Protein AF-A0A6B3I545-F1 (afdb_monomer_lite)

Sequence (113 aa):
GGVPSPVIDPLVIDKHVDKYRKGKRALQALCEHYGVTLSDAHDATADAVAAVRVVRQMGERHRPVSTLPPAELHALQVRAAAEQSASLQAYLRRTANPAAVVEQAWPVIPRSR

pLDDT: mean 92.71, std 7.68, range [56.97, 98.25]

Structure (mmCIF, N/CA/C/O backbone):
data_AF-A0A6B3I545-F1
#
_entry.id   AF-A0A6B3I545-F1
#
loop_
_atom_site.group_PDB
_atom_site.id
_atom_site.type_symbol
_atom_site.label_atom_id
_atom_site.label_alt_id
_atom_site.label_comp_id
_atom_site.label_asym_id
_atom_site.label_entity_id
_atom_site.label_seq_id
_atom_site.pdbx_PDB_ins_code
_atom_site.Cartn_x
_atom_site.Cartn_y
_atom_site.Cartn_z
_atom_site.occupancy
_atom_site.B_iso_or_equiv
_atom_site.auth_seq_id
_atom_site.auth_comp_id
_atom_site.auth_asym_id
_atom_site.auth_atom_id
_atom_site.pdbx_PDB_model_num
ATOM 1 N N . GLY A 1 1 ? -13.595 -20.117 -6.424 1.00 57.66 1 GLY A N 1
ATOM 2 C CA . GLY A 1 1 ? -14.094 -18.995 -5.607 1.00 57.66 1 GLY A CA 1
ATOM 3 C C . GLY A 1 1 ? -14.124 -17.748 -6.463 1.00 57.66 1 GLY A C 1
ATOM 4 O O . GLY A 1 1 ? -13.309 -17.662 -7.372 1.00 57.66 1 GLY A O 1
ATOM 5 N N . GLY A 1 2 ? -15.075 -16.840 -6.234 1.00 75.69 2 GLY A N 1
ATOM 6 C CA . GLY A 1 2 ? -15.125 -15.549 -6.933 1.00 75.69 2 GLY A CA 1
ATOM 7 C C . GLY A 1 2 ? -13.988 -14.609 -6.516 1.00 75.69 2 GLY A C 1
ATOM 8 O O . GLY A 1 2 ? -13.225 -14.924 -5.602 1.00 75.69 2 GLY A O 1
ATOM 9 N N . VAL A 1 3 ? -13.878 -13.457 -7.184 1.00 81.06 3 VAL A N 1
ATOM 10 C CA . VAL A 1 3 ? -12.940 -12.399 -6.778 1.00 81.06 3 VAL A CA 1
ATOM 11 C C . VAL A 1 3 ? -13.375 -11.861 -5.404 1.00 81.06 3 VAL A C 1
ATOM 13 O O . VAL A 1 3 ? -14.549 -11.517 -5.257 1.00 81.06 3 VAL A O 1
ATOM 16 N N . PRO A 1 4 ? -12.482 -11.797 -4.396 1.00 88.44 4 PRO A N 1
ATOM 17 C CA . PRO A 1 4 ? -12.808 -11.239 -3.087 1.00 88.44 4 PRO A CA 1
ATOM 18 C C . PRO A 1 4 ? -13.320 -9.803 -3.206 1.00 88.44 4 PRO A C 1
ATOM 20 O O . PRO A 1 4 ? -12.692 -8.973 -3.864 1.00 88.44 4 PRO A O 1
ATOM 23 N N . SER A 1 5 ? -14.453 -9.509 -2.568 1.00 91.56 5 SER A N 1
ATOM 24 C CA . SER A 1 5 ? -15.023 -8.164 -2.527 1.00 91.56 5 SER A CA 1
ATOM 25 C C . SER A 1 5 ? -15.993 -8.008 -1.343 1.00 91.56 5 SER A C 1
ATOM 27 O O . SER A 1 5 ? -16.772 -8.932 -1.093 1.00 91.56 5 SER A O 1
ATOM 29 N N . PRO A 1 6 ? -15.976 -6.865 -0.627 1.00 94.75 6 PRO A N 1
ATOM 30 C CA . PRO A 1 6 ? -15.013 -5.771 -0.760 1.00 94.75 6 PRO A CA 1
ATOM 31 C C . PRO A 1 6 ? -13.650 -6.125 -0.139 1.00 94.75 6 PRO A C 1
ATOM 33 O O . PRO A 1 6 ? -13.554 -6.867 0.834 1.00 94.75 6 PRO A O 1
ATOM 36 N N . VAL A 1 7 ? -12.591 -5.545 -0.695 1.00 96.06 7 VAL A N 1
ATOM 37 C CA . VAL A 1 7 ? -11.216 -5.578 -0.162 1.00 96.06 7 VAL A CA 1
ATOM 38 C C . VAL A 1 7 ? -10.807 -4.156 0.180 1.00 96.06 7 VAL A C 1
ATOM 40 O O . VAL A 1 7 ? -10.994 -3.259 -0.646 1.00 96.06 7 VAL A O 1
ATOM 43 N N . ILE A 1 8 ? -10.261 -3.963 1.380 1.00 95.81 8 ILE A N 1
ATOM 44 C CA . ILE A 1 8 ? -9.754 -2.681 1.869 1.00 95.81 8 ILE A CA 1
ATOM 45 C C . ILE A 1 8 ? -8.261 -2.832 2.174 1.00 95.81 8 ILE A C 1
ATOM 47 O O . ILE A 1 8 ? -7.878 -3.632 3.023 1.00 95.81 8 ILE A O 1
ATOM 51 N N . ASP A 1 9 ? -7.434 -2.074 1.465 1.00 96.44 9 ASP A N 1
ATOM 52 C CA . ASP A 1 9 ? -5.978 -2.137 1.482 1.00 96.44 9 ASP A CA 1
ATOM 53 C C . ASP A 1 9 ? -5.401 -0.770 1.899 1.00 96.44 9 ASP A C 1
ATOM 55 O O . ASP A 1 9 ? -5.527 0.218 1.160 1.00 96.44 9 ASP A O 1
ATOM 59 N N . PRO A 1 10 ? -4.750 -0.682 3.076 1.00 96.69 10 PRO A N 1
ATOM 60 C CA . PRO A 1 10 ? -4.208 0.577 3.574 1.00 96.69 10 PRO A CA 1
ATOM 61 C C . PRO A 1 10 ? -3.129 1.168 2.657 1.00 96.69 10 PRO A C 1
ATOM 63 O O . PRO A 1 10 ? -3.000 2.387 2.588 1.00 96.69 10 PRO A O 1
ATOM 66 N N . LEU A 1 11 ? -2.365 0.354 1.922 1.00 96.81 11 LEU A N 1
ATOM 67 C CA . LEU A 1 11 ? -1.312 0.858 1.040 1.00 96.81 11 LEU A CA 1
ATOM 68 C C . LEU A 1 11 ? -1.896 1.597 -0.168 1.00 96.81 11 LEU A C 1
ATOM 70 O O . LEU A 1 11 ? -1.388 2.658 -0.549 1.00 96.81 11 LEU A O 1
ATOM 74 N N . VAL A 1 12 ? -2.946 1.039 -0.775 1.00 97.31 12 VAL A N 1
ATOM 75 C CA . VAL A 1 12 ? -3.619 1.658 -1.926 1.00 97.31 12 VAL A CA 1
ATOM 76 C C . VAL A 1 12 ? -4.281 2.965 -1.499 1.00 97.31 12 VAL A C 1
ATOM 78 O O . VAL A 1 12 ? -4.130 3.971 -2.197 1.00 97.31 12 VAL A O 1
ATOM 81 N N . ILE A 1 13 ? -4.948 2.964 -0.339 1.00 96.88 13 ILE A N 1
ATOM 82 C CA . ILE A 1 13 ? -5.603 4.147 0.230 1.00 96.88 13 ILE A CA 1
ATOM 83 C C . ILE A 1 13 ? -4.580 5.241 0.550 1.00 96.88 13 ILE A C 1
ATOM 85 O O . ILE A 1 13 ? -4.746 6.357 0.063 1.00 96.88 13 ILE A O 1
ATOM 89 N N . ASP A 1 14 ? -3.508 4.935 1.291 1.00 97.06 14 ASP A N 1
ATOM 90 C CA . ASP A 1 14 ? -2.450 5.895 1.658 1.00 97.06 14 ASP A CA 1
ATOM 91 C C . ASP A 1 14 ? -1.877 6.609 0.428 1.00 97.06 14 ASP A C 1
ATOM 93 O O . ASP A 1 14 ? -1.798 7.835 0.384 1.00 97.06 14 ASP A O 1
ATOM 97 N N . LYS A 1 15 ? -1.525 5.848 -0.615 1.00 96.62 15 LYS A N 1
ATOM 98 C CA . LYS A 1 15 ? -0.997 6.408 -1.866 1.00 96.62 15 LYS A CA 1
ATOM 99 C C . LYS A 1 15 ? -2.021 7.235 -2.636 1.00 96.62 15 LYS A C 1
ATOM 101 O O . LYS A 1 15 ? -1.623 8.125 -3.385 1.00 96.62 15 LYS A O 1
ATOM 106 N N . HIS A 1 16 ? -3.307 6.918 -2.519 1.00 96.12 16 HIS A N 1
ATOM 107 C CA . HIS A 1 16 ? -4.358 7.682 -3.176 1.00 96.12 16 HIS A CA 1
ATOM 108 C C . HIS A 1 16 ? -4.589 9.026 -2.474 1.00 96.12 16 HIS A C 1
ATOM 110 O O . HIS A 1 16 ? -4.644 10.055 -3.143 1.00 96.12 16 HIS A O 1
ATOM 116 N N . VAL A 1 17 ? -4.676 9.029 -1.140 1.00 95.50 17 VAL A N 1
ATOM 117 C CA . VAL A 1 17 ? -4.951 10.251 -0.364 1.00 95.50 17 VAL A CA 1
ATOM 118 C C . VAL A 1 17 ? -3.731 11.151 -0.198 1.00 95.50 17 VAL A C 1
ATOM 120 O O . VAL A 1 17 ? -3.884 12.366 -0.116 1.00 95.50 17 VAL A O 1
ATOM 123 N N . ASP A 1 18 ? -2.527 10.577 -0.178 1.00 94.00 18 ASP A N 1
ATOM 124 C CA . ASP A 1 18 ? -1.267 11.313 -0.113 1.00 94.00 18 ASP A CA 1
ATOM 125 C C . ASP A 1 18 ? -0.217 10.679 -1.041 1.00 94.00 18 ASP A C 1
ATOM 127 O O . ASP A 1 18 ? 0.698 9.943 -0.646 1.00 94.00 18 ASP A O 1
ATOM 131 N N . LYS A 1 19 ? -0.356 10.986 -2.336 1.00 91.69 19 LYS A N 1
ATOM 132 C CA . LYS A 1 19 ? 0.506 10.469 -3.409 1.00 91.69 19 LYS A CA 1
ATOM 133 C C . LYS A 1 19 ? 1.980 10.832 -3.232 1.00 91.69 19 LYS A C 1
ATOM 135 O O . LYS A 1 19 ? 2.851 10.035 -3.584 1.00 91.69 19 LYS A O 1
ATOM 140 N N . TYR A 1 20 ? 2.274 12.016 -2.697 1.00 91.75 20 TYR A N 1
ATOM 141 C CA . TYR A 1 20 ? 3.635 12.553 -2.621 1.00 91.75 20 TYR A CA 1
ATOM 142 C C . TYR A 1 20 ? 4.255 12.455 -1.222 1.00 91.75 20 TYR A C 1
ATOM 144 O O . TYR A 1 20 ? 5.374 12.941 -1.027 1.00 91.75 20 TYR A O 1
ATOM 152 N N . ARG A 1 21 ? 3.594 11.770 -0.271 1.00 94.12 21 ARG A N 1
ATOM 153 C CA . ARG A 1 21 ? 4.158 11.491 1.054 1.00 94.12 21 ARG A CA 1
ATOM 154 C C . ARG A 1 21 ? 5.556 10.902 0.944 1.00 94.12 21 ARG A C 1
ATOM 156 O O . ARG A 1 21 ? 5.772 9.881 0.275 1.00 94.12 21 ARG A O 1
ATOM 163 N N . LYS A 1 22 ? 6.496 11.537 1.640 1.00 92.56 22 LYS A N 1
ATOM 164 C CA . LYS A 1 22 ? 7.863 11.038 1.792 1.00 92.56 22 LYS A CA 1
ATOM 165 C C . LYS A 1 22 ? 7.881 9.832 2.735 1.00 92.56 22 LYS A C 1
ATOM 167 O O . LYS A 1 22 ? 7.042 9.704 3.625 1.00 92.56 22 LYS A O 1
ATOM 172 N N . GLY A 1 23 ? 8.883 8.975 2.563 1.00 93.12 23 GLY A N 1
ATOM 173 C CA . GLY A 1 23 ? 9.117 7.822 3.431 1.00 93.12 23 GLY A CA 1
ATOM 174 C C . GLY A 1 23 ? 8.503 6.513 2.931 1.00 93.12 23 GLY A C 1
ATOM 175 O O . GLY A 1 23 ? 7.863 6.439 1.879 1.00 93.12 23 GLY A O 1
ATOM 176 N N . LYS A 1 24 ? 8.768 5.446 3.692 1.00 95.56 24 LYS A N 1
ATOM 177 C CA . LYS A 1 24 ? 8.324 4.083 3.378 1.00 95.56 24 LYS A CA 1
ATOM 178 C C . LYS A 1 24 ? 6.813 3.931 3.602 1.00 95.56 24 LYS A C 1
ATOM 180 O O . LYS A 1 24 ? 6.193 4.687 4.349 1.00 95.56 24 LYS A O 1
ATOM 185 N N . ARG A 1 25 ? 6.235 2.921 2.944 1.00 96.12 25 ARG A N 1
ATOM 186 C CA . ARG A 1 25 ? 4.809 2.554 3.040 1.00 96.12 25 ARG A CA 1
ATOM 187 C C . ARG A 1 25 ? 4.578 1.072 3.360 1.00 96.12 25 ARG A C 1
ATOM 189 O O . ARG A 1 25 ? 3.489 0.562 3.144 1.00 96.12 25 ARG A O 1
ATOM 196 N N . ALA A 1 26 ? 5.603 0.365 3.840 1.00 94.56 26 ALA A N 1
ATOM 197 C CA . ALA A 1 26 ? 5.396 -0.962 4.423 1.00 94.56 26 ALA A CA 1
ATOM 198 C C . ALA A 1 26 ? 4.477 -0.851 5.652 1.00 94.56 26 ALA A C 1
ATOM 200 O O . ALA A 1 26 ? 4.409 0.227 6.246 1.00 94.56 26 ALA A O 1
ATOM 201 N N . LEU A 1 27 ? 3.811 -1.942 6.049 1.00 94.38 27 LEU A N 1
ATOM 202 C CA . LEU A 1 27 ? 2.816 -1.923 7.130 1.00 94.38 27 LEU A CA 1
ATOM 203 C C . LEU A 1 27 ? 3.346 -1.243 8.400 1.00 94.38 27 LEU A C 1
ATOM 205 O O . LEU A 1 27 ? 2.708 -0.325 8.893 1.00 94.38 27 LEU A O 1
ATOM 209 N N . GLN A 1 28 ? 4.556 -1.587 8.849 1.00 94.56 28 GLN A N 1
ATOM 210 C CA . GLN A 1 28 ? 5.204 -0.941 9.998 1.00 94.56 28 GLN A CA 1
ATOM 211 C C . GLN A 1 28 ? 5.318 0.589 9.852 1.00 94.56 28 GLN A C 1
ATOM 213 O O . GLN A 1 28 ? 5.027 1.323 10.791 1.00 94.56 28 GLN A O 1
ATOM 218 N N . ALA A 1 29 ? 5.695 1.081 8.668 1.00 96.50 29 ALA A N 1
ATOM 219 C CA . ALA A 1 29 ? 5.812 2.516 8.407 1.00 96.50 29 ALA A CA 1
ATOM 220 C C . ALA A 1 29 ? 4.438 3.204 8.331 1.00 96.50 29 ALA A C 1
ATOM 222 O O . ALA A 1 29 ? 4.309 4.364 8.712 1.00 96.50 29 ALA A O 1
ATOM 223 N N . LEU A 1 30 ? 3.405 2.503 7.849 1.00 96.88 30 LEU A N 1
ATOM 224 C CA . LEU A 1 30 ? 2.027 2.996 7.905 1.00 96.88 30 LEU A CA 1
ATOM 225 C C . LEU A 1 30 ? 1.521 3.039 9.349 1.00 96.88 30 LEU A C 1
ATOM 227 O O . LEU A 1 30 ? 0.921 4.030 9.747 1.00 96.88 30 LEU A O 1
ATOM 231 N N . CYS A 1 31 ? 1.804 2.011 10.147 1.00 96.69 31 CYS A N 1
ATOM 232 C CA . CYS A 1 31 ? 1.491 1.978 11.570 1.00 96.69 31 CYS A CA 1
ATOM 233 C C . CYS A 1 31 ? 2.113 3.172 12.300 1.00 96.69 31 CYS A C 1
ATOM 235 O O . CYS A 1 31 ? 1.390 3.925 12.947 1.00 96.69 31 CYS A O 1
ATOM 237 N N . GLU A 1 32 ? 3.409 3.420 12.109 1.00 96.06 32 GLU A N 1
ATOM 238 C CA . GLU A 1 32 ? 4.093 4.593 12.662 1.00 96.06 32 GLU A CA 1
ATOM 239 C C . GLU A 1 32 ? 3.451 5.906 12.184 1.00 96.06 32 GLU A C 1
ATOM 241 O O . GLU A 1 32 ? 3.090 6.758 12.995 1.00 96.06 32 GLU A O 1
ATOM 246 N N . HIS A 1 33 ? 3.219 6.048 10.875 1.00 96.75 33 HIS A N 1
ATOM 247 C CA . HIS A 1 33 ? 2.636 7.261 10.301 1.00 96.75 33 HIS A CA 1
ATOM 248 C C . HIS A 1 33 ? 1.222 7.560 10.831 1.00 96.75 33 HIS A C 1
ATOM 250 O O . HIS A 1 33 ? 0.868 8.720 11.076 1.00 96.75 33 HIS A O 1
ATOM 256 N N . TYR A 1 34 ? 0.405 6.525 11.030 1.00 96.25 34 TYR A N 1
ATOM 257 C CA . TYR A 1 34 ? -0.972 6.643 11.506 1.00 96.25 34 TYR A CA 1
ATOM 258 C C . TYR A 1 34 ? -1.125 6.502 13.029 1.00 96.25 34 TYR A C 1
ATOM 260 O O . TYR A 1 34 ? -2.244 6.606 13.527 1.00 96.25 34 TYR A O 1
ATOM 268 N N . GLY A 1 35 ? -0.029 6.354 13.782 1.00 96.31 35 GLY A N 1
ATOM 269 C CA . GLY A 1 35 ? -0.057 6.260 15.247 1.00 96.31 35 GLY A CA 1
ATOM 270 C C . GLY A 1 35 ? -0.663 4.954 15.773 1.00 96.31 35 GLY A C 1
ATOM 271 O O . GLY A 1 35 ? -1.324 4.947 16.808 1.00 96.31 35 GLY A O 1
ATOM 272 N N . VAL A 1 36 ? -0.483 3.851 15.045 1.00 96.62 36 VAL A N 1
ATOM 273 C CA . VAL A 1 36 ? -0.969 2.514 15.401 1.00 96.62 36 VAL A CA 1
ATOM 274 C C . VAL A 1 36 ? 0.191 1.663 15.909 1.00 96.62 36 VAL A C 1
ATOM 276 O O . VAL A 1 36 ? 1.207 1.530 15.236 1.00 96.62 36 VAL A O 1
ATOM 279 N N . THR A 1 37 ? 0.024 1.028 17.067 1.00 93.06 37 THR A N 1
ATOM 280 C CA . THR A 1 37 ? 0.999 0.055 17.579 1.00 93.06 37 THR A CA 1
ATOM 281 C C . THR A 1 37 ? 0.925 -1.255 16.798 1.00 93.06 37 THR A C 1
ATOM 283 O O . THR A 1 37 ? -0.140 -1.873 16.726 1.00 93.06 37 THR A O 1
ATOM 286 N N . LEU A 1 38 ? 2.072 -1.697 16.281 1.00 89.31 38 LEU A N 1
ATOM 287 C CA . LEU A 1 38 ? 2.298 -3.039 15.748 1.00 89.31 38 LEU A CA 1
ATOM 288 C C . LEU A 1 38 ? 3.115 -3.815 16.791 1.00 89.31 38 LEU A C 1
ATOM 290 O O . LEU A 1 38 ? 4.267 -3.469 17.030 1.00 89.31 38 LEU A O 1
ATOM 294 N N . SER A 1 39 ? 2.493 -4.773 17.480 1.00 76.62 39 SER A N 1
ATOM 295 C CA . SER A 1 39 ? 3.105 -5.455 18.629 1.00 76.62 39 SER A CA 1
ATOM 296 C C . SER A 1 39 ? 4.100 -6.539 18.219 1.00 76.62 39 SER A C 1
ATOM 298 O O . SER A 1 39 ? 5.241 -6.500 18.661 1.00 76.62 39 SER A O 1
ATOM 300 N N . ASP A 1 40 ? 3.668 -7.477 17.376 1.00 75.56 40 ASP A N 1
ATOM 301 C CA . ASP A 1 40 ? 4.467 -8.616 16.918 1.00 75.56 40 ASP A CA 1
ATOM 302 C C . ASP A 1 40 ? 4.438 -8.638 15.389 1.00 75.56 40 ASP A C 1
ATOM 304 O O . ASP A 1 40 ? 3.558 -9.227 14.760 1.00 75.56 40 ASP A O 1
ATOM 308 N N . ALA A 1 41 ? 5.323 -7.844 14.785 1.00 64.75 41 ALA A N 1
ATOM 309 C CA . ALA A 1 41 ? 5.435 -7.791 13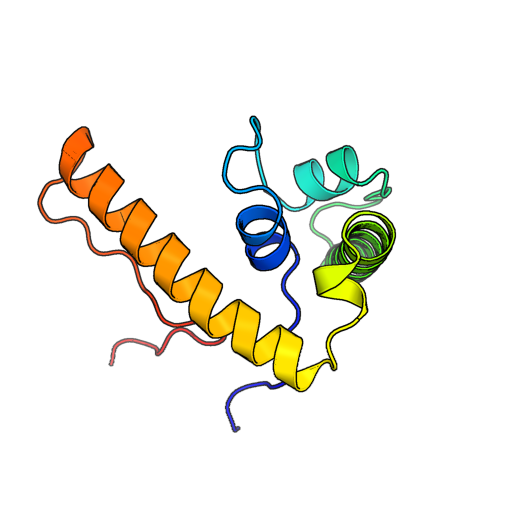.335 1.00 64.75 41 ALA A CA 1
ATOM 310 C C . ALA A 1 41 ? 5.797 -9.190 12.812 1.00 64.75 41 ALA A C 1
ATOM 312 O O . ALA A 1 41 ? 6.672 -9.836 13.383 1.00 64.75 41 ALA A O 1
ATOM 313 N N . HIS A 1 42 ? 5.171 -9.612 11.708 1.00 73.44 42 HIS A N 1
ATOM 314 C CA . HIS A 1 42 ? 5.308 -10.941 11.087 1.00 73.44 42 HIS A CA 1
ATOM 315 C C . HIS A 1 42 ? 4.404 -12.057 11.646 1.00 73.44 42 HIS A C 1
ATOM 317 O O . HIS A 1 42 ? 4.444 -13.168 11.110 1.00 73.44 42 HIS A O 1
ATOM 323 N N . ASP A 1 43 ? 3.530 -11.776 12.622 1.00 89.69 43 ASP A N 1
ATOM 324 C CA . ASP A 1 43 ? 2.352 -12.610 12.900 1.00 89.69 43 ASP A CA 1
ATOM 325 C C . ASP A 1 43 ? 1.156 -12.153 12.047 1.00 89.69 43 ASP A C 1
ATOM 327 O O . ASP A 1 43 ? 0.740 -10.994 12.086 1.00 89.69 43 ASP A O 1
ATOM 331 N N . ALA A 1 44 ? 0.561 -13.076 11.285 1.00 88.62 44 ALA A N 1
ATOM 332 C CA . ALA A 1 44 ? -0.509 -12.746 10.342 1.00 88.62 44 ALA A CA 1
ATOM 333 C C . ALA A 1 44 ? -1.755 -12.147 11.020 1.00 88.62 44 ALA A C 1
ATOM 335 O O . ALA A 1 44 ? -2.443 -11.309 10.429 1.00 88.62 44 ALA A O 1
ATOM 336 N N . THR A 1 45 ? -2.054 -12.558 12.255 1.00 91.75 45 THR A N 1
ATOM 337 C CA . THR A 1 45 ? -3.195 -12.033 13.013 1.00 91.75 45 THR A CA 1
ATOM 338 C C . THR A 1 45 ? -2.896 -10.618 13.496 1.00 91.75 45 THR A C 1
ATOM 340 O O . THR A 1 45 ? -3.728 -9.722 13.332 1.00 91.75 45 THR A O 1
ATOM 343 N N . ALA A 1 46 ? -1.702 -10.395 14.049 1.00 91.00 46 ALA A N 1
ATOM 344 C CA . ALA A 1 46 ? -1.243 -9.081 14.483 1.00 91.00 46 ALA A CA 1
ATOM 345 C C . ALA A 1 46 ? -1.198 -8.087 13.312 1.00 91.00 46 ALA A C 1
ATOM 347 O O . ALA A 1 46 ? -1.714 -6.972 13.435 1.00 91.00 46 ALA A O 1
ATOM 348 N N . ASP A 1 47 ? -0.676 -8.511 12.159 1.00 92.44 47 ASP A N 1
ATOM 349 C CA . ASP A 1 47 ? -0.604 -7.703 10.942 1.00 92.44 47 ASP A CA 1
ATOM 350 C C . ASP A 1 47 ? -2.005 -7.341 10.420 1.00 92.44 47 ASP A C 1
ATOM 352 O O . ASP A 1 47 ? -2.265 -6.181 10.084 1.00 92.44 47 ASP A O 1
ATOM 356 N N . ALA A 1 48 ? -2.948 -8.290 10.412 1.00 93.50 48 ALA A N 1
ATOM 357 C CA . ALA A 1 48 ? -4.329 -8.029 10.003 1.00 93.50 48 ALA A CA 1
ATOM 358 C C . ALA A 1 48 ? -5.029 -7.028 10.939 1.00 93.50 48 ALA A C 1
ATOM 360 O O . ALA A 1 48 ? -5.679 -6.083 10.481 1.00 93.50 48 ALA A O 1
ATOM 361 N N . VAL A 1 49 ? -4.865 -7.185 12.258 1.00 95.25 49 VAL A N 1
ATOM 362 C CA . VAL A 1 49 ? -5.415 -6.249 13.252 1.00 95.25 49 VAL A CA 1
ATOM 363 C C . VAL A 1 49 ? -4.801 -4.857 13.091 1.00 95.25 49 VAL A C 1
ATOM 365 O O . VAL A 1 49 ? -5.522 -3.854 13.146 1.00 95.25 49 VAL A O 1
ATOM 368 N N . ALA A 1 50 ? -3.490 -4.774 12.866 1.00 95.81 50 ALA A N 1
ATOM 369 C CA . ALA A 1 50 ? -2.799 -3.514 12.636 1.00 95.81 50 ALA A CA 1
ATOM 370 C C . ALA A 1 50 ? -3.284 -2.828 11.351 1.00 95.81 50 ALA A C 1
ATOM 372 O O . ALA A 1 50 ? -3.599 -1.638 11.387 1.00 95.81 50 ALA A O 1
ATOM 373 N N . ALA A 1 51 ? -3.442 -3.568 10.250 1.00 96.12 51 ALA A N 1
ATOM 374 C CA . ALA A 1 51 ? -3.970 -3.044 8.993 1.00 96.12 51 ALA A CA 1
ATOM 375 C C . ALA A 1 51 ? -5.378 -2.449 9.164 1.00 96.12 51 ALA A C 1
ATOM 377 O O . ALA A 1 51 ? -5.627 -1.322 8.735 1.00 96.12 51 ALA A O 1
ATOM 378 N N . VAL A 1 52 ? -6.279 -3.146 9.869 1.00 95.81 52 VAL A N 1
ATOM 379 C CA . VAL A 1 52 ? -7.628 -2.631 10.173 1.00 95.81 52 VAL A CA 1
ATOM 380 C C . VAL A 1 52 ? -7.559 -1.340 10.990 1.00 95.81 52 VAL A C 1
ATOM 382 O O . VAL A 1 52 ? -8.259 -0.372 10.689 1.00 95.81 52 VAL 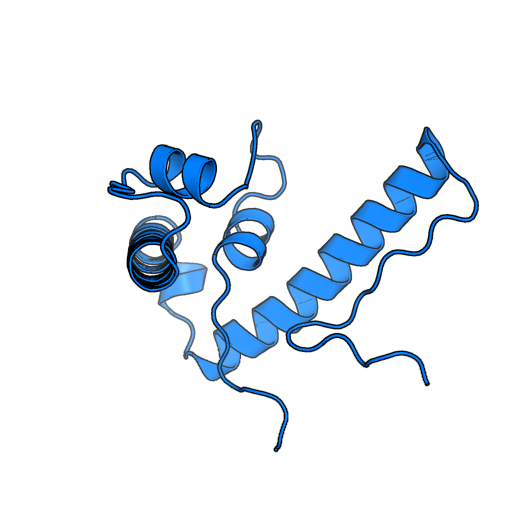A O 1
ATOM 385 N N . ARG A 1 53 ? -6.704 -1.287 12.018 1.00 97.00 53 ARG A N 1
ATOM 386 C CA . ARG A 1 53 ? -6.524 -0.078 12.840 1.00 97.00 53 ARG A CA 1
ATOM 387 C C . ARG A 1 53 ? -5.973 1.090 12.023 1.00 97.00 53 ARG A C 1
ATOM 389 O O . ARG A 1 53 ? -6.452 2.208 12.192 1.00 97.00 53 ARG A O 1
ATOM 396 N N . VAL A 1 54 ? -5.026 0.836 11.121 1.00 97.44 54 VAL A N 1
ATOM 397 C CA . VAL A 1 54 ? -4.475 1.846 10.205 1.00 97.44 54 VAL A CA 1
ATOM 398 C C . VAL A 1 54 ? -5.567 2.411 9.299 1.00 97.44 54 VAL A C 1
ATOM 400 O O . VAL A 1 54 ? -5.719 3.627 9.232 1.00 97.44 54 VAL A O 1
ATOM 403 N N . VAL A 1 55 ? -6.379 1.558 8.667 1.00 96.38 55 VAL A N 1
ATOM 404 C CA . VAL A 1 55 ? -7.503 1.995 7.818 1.00 96.38 55 VAL A CA 1
ATOM 405 C C . VAL A 1 55 ? -8.492 2.862 8.600 1.00 96.38 55 VAL A C 1
ATOM 407 O O . VAL A 1 55 ? -8.956 3.882 8.091 1.00 96.38 55 VAL A O 1
ATOM 410 N N . ARG A 1 56 ? -8.791 2.511 9.858 1.00 95.31 56 ARG A N 1
ATOM 411 C CA . ARG A 1 56 ? -9.646 3.350 10.713 1.00 95.31 56 ARG A CA 1
ATOM 412 C C . ARG A 1 56 ? -9.040 4.738 10.927 1.00 95.31 56 ARG A C 1
ATOM 414 O O . ARG A 1 56 ? -9.730 5.728 10.719 1.00 95.31 56 ARG A O 1
ATOM 421 N N . GLN A 1 57 ? -7.752 4.819 11.265 1.00 96.56 57 GLN A N 1
ATOM 422 C CA . GLN A 1 57 ? -7.057 6.103 11.439 1.00 96.56 57 GLN A CA 1
ATOM 423 C C . GLN A 1 57 ? -6.980 6.920 10.140 1.00 96.56 57 GLN A C 1
AT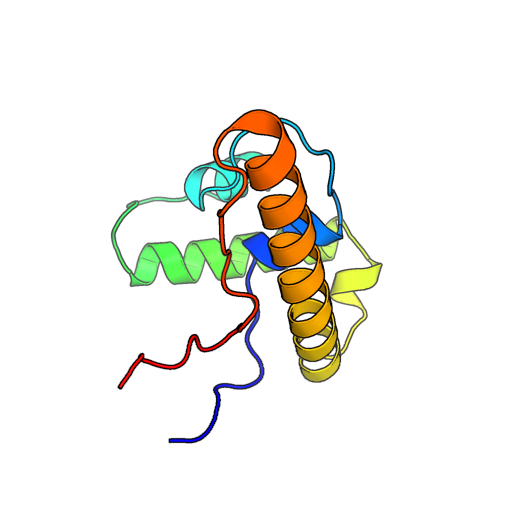OM 425 O O . GLN A 1 57 ? -7.096 8.145 10.173 1.00 96.56 57 GLN A O 1
ATOM 430 N N . MET A 1 58 ? -6.835 6.265 8.984 1.00 95.56 58 MET A N 1
ATOM 431 C CA . MET A 1 58 ? -6.942 6.924 7.678 1.00 95.56 58 MET A CA 1
ATOM 432 C C . MET A 1 58 ? -8.314 7.570 7.488 1.00 95.56 58 MET A C 1
ATOM 434 O O . MET A 1 58 ? -8.383 8.713 7.047 1.00 95.56 58 MET A O 1
ATOM 438 N N . GLY A 1 59 ? -9.391 6.865 7.843 1.00 93.31 59 GLY A N 1
ATOM 439 C CA . GLY A 1 59 ? -10.759 7.370 7.737 1.00 93.31 59 GLY A CA 1
ATOM 440 C C . GLY A 1 59 ? -11.028 8.607 8.600 1.00 93.31 59 GLY A C 1
ATOM 441 O O . GLY A 1 59 ? -11.709 9.526 8.142 1.00 93.31 59 GLY A O 1
ATOM 442 N N . GLU A 1 60 ? -10.450 8.666 9.803 1.00 93.12 60 GLU A N 1
ATOM 443 C CA . GLU A 1 60 ? -10.537 9.843 10.684 1.00 93.12 60 GLU A CA 1
ATOM 444 C C . GLU A 1 60 ? -9.790 11.057 10.102 1.00 93.12 60 GLU A C 1
ATOM 446 O O . GLU A 1 60 ? -10.259 12.191 10.189 1.00 93.12 60 GLU A O 1
ATOM 451 N N . ARG A 1 61 ? -8.629 10.832 9.470 1.00 94.06 61 ARG A N 1
ATOM 452 C CA . ARG A 1 61 ? -7.795 11.906 8.895 1.00 94.06 61 ARG A CA 1
ATOM 453 C C . ARG A 1 61 ? -8.262 12.374 7.516 1.00 94.06 61 ARG A C 1
ATOM 455 O O . ARG A 1 61 ? -8.082 13.540 7.171 1.00 94.06 61 ARG A O 1
ATOM 462 N N . HIS A 1 62 ? -8.842 11.481 6.718 1.00 91.88 62 HIS A N 1
ATOM 463 C CA . HIS A 1 62 ? -9.186 11.724 5.318 1.00 91.88 62 HIS A CA 1
ATOM 464 C C . HIS A 1 62 ? -10.674 11.451 5.073 1.00 91.88 62 HIS A C 1
ATOM 466 O O . HIS A 1 62 ? -11.059 10.377 4.606 1.00 91.88 62 HIS A O 1
ATOM 472 N N . ARG A 1 63 ? -11.518 12.462 5.336 1.00 84.88 63 ARG A N 1
ATOM 473 C CA . ARG A 1 63 ? -12.984 12.374 5.178 1.00 84.88 63 ARG A CA 1
ATOM 474 C C . ARG A 1 63 ? -13.474 11.736 3.870 1.00 84.88 63 ARG A C 1
ATOM 476 O O . ARG A 1 63 ? -14.377 10.913 3.956 1.00 84.88 63 ARG A O 1
ATOM 483 N N . PRO A 1 64 ? -12.923 12.055 2.681 1.00 81.62 64 PRO A N 1
ATOM 484 C CA . PRO A 1 64 ? -13.415 11.466 1.435 1.00 81.62 64 PRO A CA 1
ATOM 485 C C . PRO A 1 64 ? -13.360 9.932 1.403 1.00 81.62 64 PRO A C 1
ATOM 487 O O . PRO A 1 64 ? -14.159 9.314 0.713 1.00 81.62 64 PRO A O 1
ATOM 490 N N . VAL A 1 65 ? -12.442 9.311 2.153 1.00 83.88 65 VAL A N 1
ATOM 491 C CA . VAL A 1 65 ? -12.323 7.848 2.239 1.00 83.88 65 VAL A CA 1
ATOM 492 C C . VAL A 1 65 ? -13.337 7.260 3.217 1.00 83.88 65 VAL A C 1
ATOM 494 O O . VAL A 1 65 ? -13.906 6.211 2.934 1.00 83.88 65 VAL A O 1
ATOM 497 N N . SER A 1 66 ? -13.589 7.921 4.352 1.00 87.31 66 SER A N 1
ATOM 498 C CA . SER A 1 66 ? -14.517 7.420 5.377 1.00 87.31 66 SER A CA 1
ATOM 499 C C . SER A 1 66 ? -15.991 7.596 5.027 1.00 87.31 66 SER A C 1
ATOM 501 O O . SER A 1 66 ? -16.829 6.897 5.589 1.00 87.31 66 SER A O 1
ATOM 503 N N . THR A 1 67 ? -16.325 8.494 4.098 1.00 91.62 67 THR A N 1
ATOM 504 C CA . THR A 1 67 ? -17.713 8.709 3.661 1.00 91.62 67 THR A CA 1
ATOM 505 C C . THR A 1 67 ? -18.182 7.735 2.583 1.00 91.62 67 THR A C 1
ATOM 507 O O . THR A 1 67 ? -19.377 7.688 2.302 1.00 91.62 67 THR A O 1
ATOM 510 N N . LEU A 1 68 ? -17.273 6.983 1.957 1.00 94.25 68 LEU A N 1
ATOM 511 C CA . LEU A 1 68 ? -17.629 6.044 0.894 1.00 94.25 68 LEU A CA 1
ATOM 512 C C . LEU A 1 68 ? -18.158 4.723 1.475 1.00 94.25 68 LEU A C 1
ATOM 514 O O . LEU A 1 68 ? -17.527 4.150 2.369 1.00 94.25 68 LEU A O 1
ATOM 518 N N . PRO A 1 69 ? -19.256 4.170 0.930 1.00 95.25 69 PRO A N 1
ATOM 519 C CA . PRO A 1 69 ? -19.647 2.792 1.195 1.00 95.25 69 PRO A CA 1
ATOM 520 C C . PRO A 1 69 ? -18.507 1.811 0.859 1.00 95.25 69 PRO A C 1
ATOM 522 O O . PRO A 1 69 ? -17.772 2.042 -0.105 1.00 95.25 69 PRO A O 1
ATOM 525 N N . PRO A 1 70 ? -18.374 0.666 1.560 1.00 94.25 70 PRO A N 1
ATOM 526 C CA . PRO A 1 70 ? -17.275 -0.279 1.328 1.00 94.25 70 PRO A CA 1
ATOM 527 C C . PRO A 1 70 ? -17.125 -0.753 -0.125 1.00 94.25 70 PRO A C 1
ATOM 529 O O . PRO A 1 70 ? -16.006 -0.926 -0.606 1.00 94.25 70 PRO A O 1
ATOM 532 N N . ALA A 1 71 ? -18.236 -0.931 -0.845 1.00 95.69 71 ALA A N 1
ATOM 533 C CA . ALA A 1 71 ? -18.219 -1.310 -2.258 1.00 95.69 71 ALA A CA 1
ATOM 534 C C . ALA A 1 71 ? -17.642 -0.200 -3.158 1.00 95.69 71 ALA A C 1
ATOM 536 O O . ALA A 1 71 ? -16.867 -0.477 -4.073 1.00 95.69 71 ALA A O 1
ATOM 537 N N . GLU A 1 72 ? -17.967 1.062 -2.874 1.00 96.31 72 GLU A N 1
ATOM 538 C CA . GLU A 1 72 ? -17.442 2.212 -3.614 1.00 96.31 72 GLU A CA 1
ATOM 539 C C . GLU A 1 72 ? -15.974 2.469 -3.281 1.00 96.31 72 GLU A C 1
ATOM 541 O O . GLU A 1 72 ? -15.177 2.735 -4.182 1.00 96.31 72 GLU A O 1
ATOM 546 N N . LEU A 1 73 ? -15.587 2.307 -2.011 1.00 96.19 73 LEU A N 1
ATOM 547 C CA . LEU A 1 73 ? -14.189 2.363 -1.597 1.00 96.19 73 LEU A CA 1
ATOM 548 C C . LEU A 1 73 ? -13.367 1.256 -2.272 1.00 96.19 73 LEU A C 1
ATOM 550 O O . LEU A 1 73 ? -12.243 1.491 -2.709 1.00 96.19 73 LEU A O 1
ATOM 554 N N . HIS A 1 74 ? -13.916 0.050 -2.414 1.00 97.00 74 HIS A N 1
ATOM 555 C CA . HIS A 1 74 ? -13.276 -1.008 -3.191 1.00 97.00 74 HIS A CA 1
ATOM 556 C C . HIS A 1 74 ? -13.121 -0.621 -4.671 1.00 97.00 74 HIS A C 1
ATOM 558 O O . HIS A 1 74 ? -12.025 -0.726 -5.218 1.00 97.00 74 HIS A O 1
ATOM 564 N N . ALA A 1 75 ? -14.172 -0.101 -5.310 1.00 96.06 75 ALA A N 1
ATOM 565 C CA . ALA A 1 75 ? -14.110 0.343 -6.704 1.00 96.06 75 ALA A CA 1
ATOM 566 C C . ALA A 1 75 ? -13.108 1.495 -6.923 1.00 96.06 75 ALA A C 1
ATOM 568 O O . ALA A 1 75 ? -12.425 1.542 -7.948 1.00 96.06 75 ALA A O 1
ATOM 569 N N . LEU A 1 76 ? -12.997 2.416 -5.961 1.00 96.31 76 LEU A N 1
ATOM 570 C CA . LEU A 1 76 ? -11.972 3.459 -5.936 1.00 96.31 76 LEU A CA 1
ATOM 571 C C . LEU A 1 76 ? -10.567 2.848 -5.868 1.00 96.31 76 LEU A C 1
ATOM 573 O O . LEU A 1 76 ? -9.707 3.227 -6.659 1.00 96.31 76 LEU A O 1
ATOM 577 N N . GLN A 1 77 ? -10.345 1.881 -4.974 1.00 97.38 77 GLN A N 1
ATOM 578 C CA . GLN A 1 77 ? -9.053 1.208 -4.835 1.00 97.38 77 GLN A CA 1
ATOM 579 C C . GLN A 1 77 ? -8.644 0.452 -6.101 1.00 97.38 77 GLN A C 1
ATOM 581 O O . GLN A 1 77 ? -7.479 0.526 -6.473 1.00 97.38 77 GLN A O 1
ATOM 586 N N . VAL A 1 78 ? -9.579 -0.190 -6.814 1.00 96.94 78 VAL A N 1
ATOM 587 C CA . VAL A 1 78 ? -9.289 -0.833 -8.111 1.00 96.94 78 VAL A CA 1
ATOM 588 C C . VAL A 1 78 ? -8.704 0.176 -9.106 1.00 96.94 78 VAL A C 1
ATOM 590 O O . VAL A 1 78 ? -7.657 -0.075 -9.701 1.00 96.94 78 VAL A O 1
ATOM 593 N N . ARG A 1 79 ? -9.337 1.349 -9.257 1.00 97.19 79 ARG A N 1
ATOM 594 C CA . ARG A 1 79 ? -8.836 2.403 -10.159 1.00 97.19 79 ARG A CA 1
ATOM 595 C C . ARG A 1 79 ? -7.503 2.972 -9.678 1.00 97.19 79 ARG A C 1
ATOM 597 O O . ARG A 1 79 ? -6.562 3.085 -10.460 1.00 97.19 79 ARG A O 1
ATOM 604 N N . ALA A 1 80 ? -7.403 3.274 -8.385 1.00 97.31 80 ALA A N 1
ATOM 605 C CA . ALA A 1 80 ? -6.199 3.838 -7.791 1.00 97.31 80 ALA A CA 1
ATOM 606 C C . ALA A 1 80 ? -4.996 2.887 -7.910 1.00 97.31 80 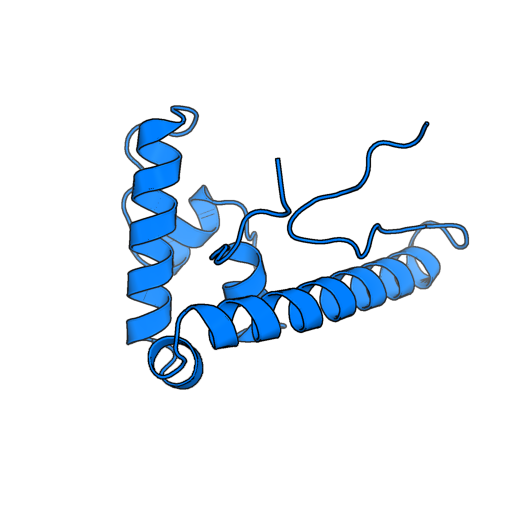ALA A C 1
ATOM 608 O O . ALA A 1 80 ? -3.897 3.339 -8.221 1.00 97.31 80 ALA A O 1
ATOM 609 N N . ALA A 1 81 ? -5.185 1.581 -7.707 1.00 97.75 81 ALA A N 1
ATOM 610 C CA . ALA A 1 81 ? -4.132 0.582 -7.863 1.00 97.75 81 ALA A CA 1
ATOM 611 C C . ALA A 1 81 ? -3.619 0.528 -9.312 1.00 97.75 81 ALA A C 1
ATOM 613 O O . ALA A 1 81 ? -2.408 0.579 -9.529 1.00 97.75 81 ALA A O 1
ATOM 614 N N . ALA A 1 82 ? -4.519 0.533 -10.303 1.00 97.62 82 ALA A N 1
ATOM 615 C CA . ALA A 1 82 ? -4.138 0.563 -11.715 1.00 97.62 82 ALA A CA 1
ATOM 616 C C . ALA A 1 82 ? -3.331 1.827 -12.072 1.00 97.62 82 ALA A C 1
ATOM 618 O O . ALA A 1 82 ? -2.276 1.739 -12.705 1.00 97.62 82 ALA A O 1
ATOM 619 N N . GLU A 1 83 ? -3.767 3.003 -11.605 1.00 97.75 83 GLU A N 1
ATOM 620 C CA . GLU A 1 83 ? -3.044 4.270 -11.791 1.00 97.75 83 GLU A CA 1
ATOM 621 C C . GLU A 1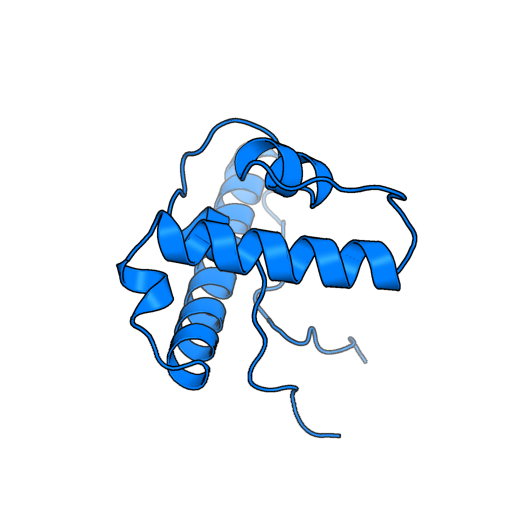 83 ? -1.659 4.256 -11.127 1.00 97.75 83 GLU A C 1
ATOM 623 O O . GLU A 1 83 ? -0.671 4.723 -11.705 1.00 97.75 83 GLU A O 1
ATOM 628 N N . GLN A 1 84 ? -1.563 3.703 -9.914 1.00 97.19 84 GLN A N 1
ATOM 629 C CA . GLN A 1 84 ? -0.306 3.569 -9.180 1.00 97.19 84 GLN A CA 1
ATOM 630 C C . GLN A 1 84 ? 0.672 2.646 -9.916 1.00 97.19 84 GLN A C 1
ATOM 632 O O . GLN A 1 84 ? 1.842 3.008 -10.073 1.00 97.19 84 GLN A O 1
ATOM 637 N N . SER A 1 85 ? 0.205 1.497 -10.411 1.00 97.50 85 SER A N 1
ATOM 638 C CA . SER A 1 85 ? 1.011 0.565 -11.204 1.00 97.50 85 SER A CA 1
ATOM 639 C C . SER A 1 85 ? 1.475 1.187 -12.519 1.00 97.50 85 SER A C 1
ATOM 641 O O . SER A 1 85 ? 2.662 1.116 -12.842 1.00 97.50 85 SER A O 1
ATOM 643 N N . ALA A 1 86 ? 0.588 1.878 -13.242 1.00 97.69 86 ALA A N 1
ATOM 644 C CA . ALA A 1 86 ? 0.940 2.576 -14.478 1.00 97.69 86 ALA A CA 1
ATOM 645 C C . ALA A 1 86 ? 1.995 3.671 -14.238 1.00 97.69 86 ALA A C 1
ATOM 647 O O . ALA A 1 86 ? 2.982 3.766 -14.973 1.00 97.69 86 ALA A O 1
ATOM 648 N N . SER A 1 87 ? 1.835 4.461 -13.171 1.00 96.25 87 SER A N 1
ATOM 649 C CA . SER A 1 87 ? 2.802 5.494 -12.788 1.00 96.25 87 SER A CA 1
ATOM 650 C C . SER A 1 87 ? 4.158 4.898 -12.403 1.00 96.25 87 SER A C 1
ATOM 652 O O . SER A 1 87 ? 5.194 5.454 -12.776 1.00 96.25 87 SER A O 1
ATOM 654 N N . LEU A 1 88 ? 4.174 3.785 -11.662 1.00 95.81 88 LEU A N 1
ATOM 655 C CA . LEU A 1 88 ? 5.408 3.093 -11.292 1.00 95.81 88 LEU A CA 1
ATOM 656 C C . LEU A 1 88 ? 6.105 2.518 -12.528 1.00 95.81 88 LEU A C 1
ATOM 658 O O . LEU A 1 88 ? 7.310 2.699 -12.685 1.00 95.81 88 LEU A O 1
ATOM 662 N N . GLN A 1 89 ? 5.357 1.893 -13.438 1.00 98.12 89 GLN A N 1
ATOM 663 C CA . GLN A 1 89 ? 5.898 1.378 -14.692 1.00 98.12 89 GLN A CA 1
ATOM 664 C C . GLN A 1 89 ? 6.536 2.492 -15.525 1.00 98.12 89 GLN A C 1
ATOM 666 O O . GLN A 1 89 ? 7.675 2.354 -15.964 1.00 98.12 89 GLN A O 1
ATOM 671 N N . ALA A 1 90 ? 5.832 3.611 -15.717 1.00 97.94 90 ALA A N 1
ATOM 672 C CA . ALA A 1 90 ? 6.350 4.752 -16.468 1.00 97.94 90 ALA A CA 1
ATOM 673 C C . ALA A 1 90 ? 7.637 5.313 -15.842 1.00 97.94 90 ALA A C 1
ATOM 675 O O . ALA A 1 90 ? 8.591 5.625 -16.556 1.00 97.94 90 ALA A O 1
ATOM 676 N N . TYR A 1 91 ? 7.686 5.399 -14.509 1.00 96.56 91 TYR A N 1
ATOM 677 C CA . TYR A 1 91 ? 8.891 5.796 -13.789 1.00 96.56 91 TYR A CA 1
ATOM 678 C C . TYR A 1 91 ? 10.048 4.824 -14.048 1.00 96.56 91 TYR A C 1
ATOM 680 O O . TYR A 1 91 ? 11.100 5.264 -14.503 1.00 96.56 91 TYR A O 1
ATOM 688 N N . LEU A 1 92 ? 9.842 3.519 -13.843 1.00 98.00 92 LEU A N 1
ATOM 689 C CA . LEU A 1 92 ? 10.878 2.497 -14.031 1.00 98.00 92 LEU A CA 1
ATOM 690 C C . LEU A 1 92 ? 11.408 2.463 -15.467 1.00 98.00 92 LEU A C 1
ATOM 692 O O . LEU A 1 92 ? 12.617 2.348 -15.660 1.00 98.00 92 LEU A O 1
ATOM 696 N N . ARG A 1 93 ? 10.534 2.628 -16.467 1.00 98.25 93 ARG A N 1
ATOM 697 C CA . ARG A 1 93 ? 10.939 2.710 -17.878 1.00 98.25 93 ARG A CA 1
ATOM 698 C C . ARG A 1 93 ? 11.844 3.890 -18.174 1.00 98.25 93 ARG A C 1
ATOM 700 O O . ARG A 1 93 ? 12.754 3.773 -18.987 1.00 98.25 93 ARG A O 1
ATOM 707 N N . ARG A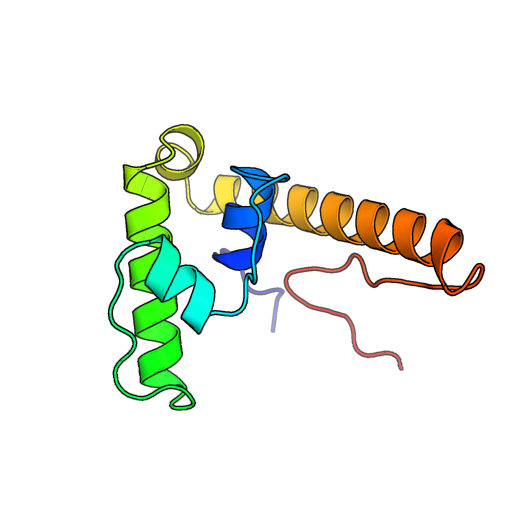 1 94 ? 11.610 5.011 -17.498 1.00 98.19 94 ARG A N 1
ATOM 708 C CA . ARG A 1 94 ? 12.418 6.217 -17.656 1.00 98.19 94 ARG A CA 1
ATOM 709 C C . ARG A 1 94 ? 13.743 6.151 -16.898 1.00 98.19 94 ARG A C 1
ATOM 711 O O . ARG A 1 94 ? 14.702 6.762 -17.351 1.00 98.19 94 ARG A O 1
ATOM 718 N N . THR A 1 95 ? 13.796 5.491 -15.741 1.00 97.94 95 THR A N 1
ATOM 719 C CA . THR A 1 95 ? 14.931 5.633 -14.810 1.00 97.94 95 THR A CA 1
ATOM 720 C C . THR A 1 95 ? 15.808 4.400 -14.651 1.00 97.94 95 THR A C 1
ATOM 722 O O . THR A 1 95 ? 16.943 4.551 -14.210 1.00 97.94 95 THR A O 1
ATOM 725 N N . ALA A 1 96 ? 15.316 3.201 -14.967 1.00 97.12 96 ALA A N 1
ATOM 726 C CA . ALA A 1 96 ? 16.023 1.960 -14.645 1.00 97.12 96 ALA A CA 1
ATOM 727 C C . ALA A 1 96 ? 15.964 0.908 -15.760 1.00 97.12 96 ALA A C 1
ATOM 729 O O . ALA A 1 96 ? 16.995 0.389 -16.171 1.00 97.12 96 ALA A O 1
ATOM 730 N N . ASN A 1 97 ? 14.768 0.576 -16.248 1.00 97.19 97 ASN A N 1
ATOM 731 C CA . ASN A 1 97 ? 14.562 -0.490 -17.225 1.00 97.19 97 ASN A CA 1
ATOM 732 C C . ASN A 1 97 ? 13.462 -0.102 -18.229 1.00 97.19 97 ASN A C 1
ATOM 734 O O . ASN A 1 97 ? 12.282 -0.249 -17.899 1.00 97.19 97 ASN A O 1
ATOM 738 N N . PRO A 1 98 ? 13.813 0.309 -19.464 1.00 97.19 98 PRO A N 1
ATOM 739 C CA . PRO A 1 98 ? 12.853 0.669 -20.514 1.00 97.19 98 PRO A CA 1
ATOM 740 C C . PRO A 1 98 ? 11.809 -0.408 -20.847 1.00 97.19 98 PRO A C 1
ATOM 742 O O . PRO A 1 98 ? 10.719 -0.074 -21.310 1.00 97.19 98 PRO A O 1
ATOM 745 N N . ALA A 1 99 ? 12.104 -1.683 -20.576 1.00 97.69 99 ALA A N 1
ATOM 746 C CA . ALA A 1 99 ? 11.198 -2.808 -20.794 1.00 97.69 99 ALA A CA 1
ATOM 747 C C . ALA A 1 99 ? 10.379 -3.196 -19.547 1.00 97.69 99 ALA A C 1
ATOM 749 O O . ALA A 1 99 ? 9.681 -4.206 -19.570 1.00 97.69 99 ALA A O 1
ATOM 750 N N . ALA A 1 100 ? 10.441 -2.426 -18.452 1.00 97.81 100 ALA A N 1
ATOM 751 C CA . ALA A 1 100 ? 9.729 -2.747 -17.217 1.00 97.81 100 ALA A CA 1
ATOM 752 C C . ALA A 1 100 ? 8.222 -2.944 -17.454 1.00 97.81 100 ALA A C 1
ATOM 754 O O . ALA A 1 100 ? 7.571 -2.154 -18.152 1.00 97.81 100 ALA A O 1
ATOM 755 N N . VAL A 1 101 ? 7.671 -3.982 -16.827 1.00 96.06 101 VAL A N 1
ATOM 756 C CA . VAL A 1 101 ? 6.236 -4.265 -16.758 1.00 96.06 101 VAL A CA 1
ATOM 757 C C . VAL A 1 101 ? 5.849 -4.341 -15.286 1.00 96.06 101 VAL A C 1
ATOM 759 O O . VAL A 1 101 ? 6.516 -5.021 -14.509 1.00 96.06 101 VAL A O 1
ATOM 762 N N . VAL A 1 102 ? 4.800 -3.618 -14.901 1.00 95.62 102 VAL A N 1
ATOM 763 C CA . VAL A 1 102 ? 4.225 -3.655 -13.551 1.00 95.62 102 VAL A CA 1
ATOM 764 C C . VAL A 1 102 ? 2.783 -4.117 -13.679 1.00 95.62 102 VAL A C 1
ATOM 766 O O . VAL A 1 102 ? 2.009 -3.524 -14.429 1.00 95.62 102 VAL A O 1
ATOM 769 N N . GLU A 1 103 ? 2.436 -5.170 -12.944 1.00 94.38 103 GLU A N 1
ATOM 770 C CA . GLU A 1 103 ? 1.074 -5.697 -12.899 1.00 94.38 103 GLU A CA 1
ATOM 771 C C . GLU A 1 103 ? 0.090 -4.625 -12.405 1.00 94.38 103 GLU A C 1
ATOM 773 O O . GLU A 1 103 ? 0.346 -3.923 -11.423 1.00 94.38 103 GLU A O 1
ATOM 778 N N . GLN A 1 104 ? -1.032 -4.490 -13.105 1.00 93.94 104 GLN A N 1
ATOM 779 C CA . GLN A 1 104 ? -2.101 -3.542 -12.788 1.00 93.94 104 GLN A CA 1
ATOM 780 C C . GLN A 1 104 ? -3.276 -4.219 -12.075 1.00 93.94 104 GLN A C 1
ATOM 782 O O . GLN A 1 104 ? -4.105 -3.532 -11.479 1.00 93.94 104 GLN A O 1
ATOM 787 N N . ALA A 1 105 ? -3.357 -5.549 -12.131 1.00 92.56 105 ALA A N 1
ATOM 788 C CA . ALA A 1 105 ? -4.398 -6.326 -11.491 1.00 92.56 105 ALA A CA 1
ATOM 789 C C . ALA A 1 105 ? -4.321 -6.224 -9.962 1.00 92.56 105 ALA A C 1
ATOM 791 O O . ALA A 1 105 ? -3.311 -6.524 -9.327 1.00 92.56 105 ALA A O 1
ATOM 792 N N . TRP A 1 106 ? -5.446 -5.836 -9.376 1.00 95.19 106 TRP A N 1
ATOM 793 C CA . TRP A 1 106 ? -5.725 -5.810 -7.947 1.00 95.19 106 TRP A CA 1
ATOM 794 C C . TRP A 1 106 ? -7.248 -6.003 -7.784 1.00 95.19 106 TRP A C 1
ATOM 796 O O . TRP A 1 106 ? -7.999 -5.531 -8.641 1.00 95.19 106 TRP A O 1
ATOM 806 N N . PRO A 1 107 ? -7.752 -6.695 -6.744 1.00 94.25 107 PRO A N 1
ATOM 807 C CA . PRO A 1 107 ? -7.022 -7.244 -5.593 1.00 94.25 107 PRO A CA 1
ATOM 808 C C . PRO A 1 107 ? -6.399 -8.621 -5.839 1.00 94.25 107 PRO A C 1
ATOM 810 O O . PRO A 1 107 ? -5.644 -9.109 -5.003 1.00 94.25 107 PRO A O 1
ATOM 813 N N . VAL A 1 108 ? -6.715 -9.268 -6.962 1.00 92.12 108 VAL A N 1
ATOM 814 C CA . VAL A 1 108 ? -6.183 -10.589 -7.307 1.00 92.12 108 VAL A CA 1
ATOM 815 C C . VAL A 1 108 ? -5.329 -10.465 -8.553 1.00 92.12 108 VAL A C 1
ATOM 817 O O . VAL A 1 108 ? -5.824 -10.073 -9.606 1.00 92.12 108 VAL A O 1
ATOM 820 N N . ILE A 1 109 ? -4.063 -10.853 -8.429 1.00 88.69 109 ILE A N 1
ATOM 821 C CA . ILE A 1 109 ? -3.168 -11.024 -9.569 1.00 88.69 109 ILE A CA 1
ATOM 822 C C . ILE A 1 109 ? -3.439 -12.412 -10.165 1.00 88.69 109 ILE A C 1
ATOM 824 O O . ILE A 1 109 ? -3.306 -13.413 -9.448 1.00 88.69 109 ILE A O 1
ATOM 828 N N . PRO A 1 110 ? -3.843 -12.513 -11.444 1.00 83.81 110 PRO A N 1
ATOM 829 C CA . PRO A 1 110 ? -4.008 -13.801 -12.101 1.00 83.81 110 PRO A CA 1
ATOM 830 C C . PRO A 1 110 ? -2.685 -14.569 -12.092 1.00 83.81 110 PRO A C 1
ATOM 832 O O . PRO A 1 110 ? -1.638 -14.015 -12.420 1.00 83.81 110 PRO A O 1
ATOM 835 N N . ARG A 1 111 ? -2.712 -15.861 -11.748 1.00 80.44 111 ARG A N 1
ATOM 836 C CA . ARG A 1 111 ? -1.534 -16.701 -11.989 1.00 80.44 111 ARG A CA 1
ATOM 837 C C . ARG A 1 111 ? -1.322 -16.811 -13.495 1.00 80.44 111 ARG A C 1
ATOM 839 O O . ARG A 1 111 ? -2.244 -17.207 -14.211 1.00 80.44 111 ARG A O 1
ATOM 846 N N . SER A 1 112 ? -0.110 -16.509 -13.949 1.00 74.75 112 SER A N 1
ATOM 847 C CA . SER A 1 112 ? 0.343 -16.899 -15.281 1.00 74.75 112 SER A CA 1
ATOM 848 C C . SER A 1 112 ? 0.174 -18.414 -15.425 1.00 74.75 112 SER A C 1
ATOM 850 O O . SER A 1 112 ? 0.519 -19.157 -14.502 1.00 74.75 112 SER A O 1
ATOM 852 N N . ARG A 1 113 ? -0.438 -18.845 -16.531 1.00 56.97 113 ARG A N 1
ATOM 853 C CA . ARG A 1 113 ? -0.542 -20.266 -16.882 1.00 56.97 113 ARG A CA 1
ATOM 854 C C . ARG A 1 113 ? 0.812 -20.824 -17.286 1.00 56.97 113 ARG A C 1
ATOM 856 O O . ARG A 1 113 ? 1.600 -20.045 -17.866 1.00 56.97 113 ARG A O 1
#

Secondary structure (DSSP, 8-state):
-----S---HHHHHHHH-TT--S--SHHHHHHHHT---SSTT-HHHHHHHHHHHHHHHHHH-HHHHTS-HHHHHHHHHHHHHHHHHHHHHHHHHHT-TT-------S-PPPP-

Foldseek 3Di:
DDDDPDDDFLLLLCCVQCVPDDDDDDLVVLCVVLVHDQPDPPDPVSSVVSRVVSLVSSCVVPVVLVPDDSRVNSVVSLVSLLVVQVVVQVVCCVPPNVPDHGDSDPPDDDDDD

Radius of gyration: 15.18 Å; chains: 1; bounding box: 36×33×39 Å